Protein AF-U2TAH2-F1 (afdb_monomer_lite)

Secondary structure (DSSP, 8-state):
--THHHHTT-HHHHHHHHHHHHGGGGGS-HHHHHTHHHHHHHHHHHHHHHHH---HHHHHHHHHHHHHHHHHHTTTSSS---HHHHHHHHHHHHHHHHHHHHHHHHTT-

Sequence (109 aa):
MFDWFSYLKLDFIIDSLRNNFYRYRIYIPKSILFSLPDALWVYSFTMFLSIYFKNRILLSIIFIGSIITEILQLCFVIGTFDIYDVVYMFALYLVAMYFIKKFEEEKKL

Structure (mmCIF, N/CA/C/O backbone):
data_AF-U2TAH2-F1
#
_entry.id   AF-U2TAH2-F1
#
loop_
_atom_site.group_PDB
_atom_site.id
_atom_site.type_symbol
_atom_site.label_atom_id
_atom_site.label_alt_id
_atom_site.label_comp_id
_atom_site.label_asym_id
_atom_site.label_entity_id
_atom_site.label_seq_id
_atom_site.pdbx_PDB_ins_code
_atom_site.Cartn_x
_atom_site.Cartn_y
_atom_site.Cartn_z
_atom_site.occupancy
_atom_site.B_iso_or_equiv
_atom_site.auth_seq_id
_atom_site.auth_comp_id
_atom_site.auth_asym_id
_atom_site.auth_atom_id
_atom_site.pdbx_PDB_model_num
ATOM 1 N N . MET A 1 1 ? 19.661 -0.421 -5.696 1.00 67.12 1 MET A N 1
ATOM 2 C CA . MET A 1 1 ? 18.976 -0.820 -4.444 1.00 67.12 1 MET A CA 1
ATOM 3 C C . MET A 1 1 ? 19.453 0.123 -3.349 1.00 67.12 1 MET A C 1
ATOM 5 O O . MET A 1 1 ? 20.450 0.786 -3.587 1.00 67.12 1 MET A O 1
ATOM 9 N N . PHE A 1 2 ? 18.745 0.264 -2.227 1.00 77.81 2 PHE A N 1
ATOM 10 C CA . PHE A 1 2 ? 19.190 1.174 -1.165 1.00 77.81 2 PHE A CA 1
ATOM 11 C C . PHE A 1 2 ? 20.561 0.750 -0.607 1.00 77.81 2 PHE A C 1
ATOM 13 O O . PHE A 1 2 ? 20.777 -0.434 -0.358 1.00 77.81 2 PHE A O 1
ATOM 20 N N . ASP A 1 3 ? 21.460 1.704 -0.361 1.00 84.12 3 ASP A N 1
ATOM 21 C CA . ASP A 1 3 ? 22.852 1.408 0.020 1.00 84.12 3 ASP A CA 1
ATOM 22 C C . ASP A 1 3 ? 22.977 0.673 1.365 1.00 84.12 3 ASP A C 1
ATOM 24 O O . ASP A 1 3 ? 23.923 -0.085 1.592 1.00 84.12 3 ASP A O 1
ATOM 28 N N . TRP A 1 4 ? 21.981 0.824 2.245 1.00 87.44 4 TRP A N 1
ATOM 29 C CA . TRP A 1 4 ? 21.946 0.145 3.541 1.00 87.44 4 TRP A CA 1
ATOM 30 C C . TRP A 1 4 ? 21.848 -1.385 3.430 1.00 87.44 4 TRP A C 1
ATOM 32 O O . TRP A 1 4 ? 22.256 -2.083 4.359 1.00 87.44 4 TRP A O 1
ATOM 42 N N . PHE A 1 5 ? 21.369 -1.932 2.306 1.00 86.56 5 PHE A N 1
ATOM 43 C CA . PHE A 1 5 ? 21.362 -3.383 2.083 1.00 86.56 5 PHE A CA 1
ATOM 44 C C . PHE A 1 5 ? 22.779 -3.958 2.030 1.00 86.56 5 PHE A C 1
ATOM 46 O O . PHE A 1 5 ? 23.050 -4.988 2.656 1.00 86.56 5 PHE A O 1
ATOM 53 N N . SER A 1 6 ? 23.688 -3.238 1.368 1.00 82.69 6 SER A N 1
ATOM 54 C CA . SER A 1 6 ? 25.096 -3.621 1.274 1.00 82.69 6 SER A CA 1
ATOM 55 C C . SER A 1 6 ? 25.818 -3.494 2.606 1.00 82.69 6 SER A C 1
ATOM 57 O O . SER A 1 6 ? 26.597 -4.372 2.982 1.00 82.69 6 SER A O 1
ATOM 59 N N . TYR A 1 7 ? 25.469 -2.467 3.385 1.00 89.25 7 TYR A N 1
ATOM 60 C CA . TYR A 1 7 ? 25.969 -2.289 4.743 1.00 89.25 7 TYR A CA 1
ATOM 61 C C . TYR A 1 7 ? 25.604 -3.477 5.650 1.00 89.25 7 TYR A C 1
ATOM 63 O O . TYR A 1 7 ? 26.445 -3.961 6.407 1.00 89.25 7 TYR A O 1
ATOM 71 N N . LEU A 1 8 ? 24.381 -4.005 5.528 1.00 90.19 8 LEU A N 1
ATOM 72 C CA . LEU A 1 8 ? 23.917 -5.177 6.280 1.00 90.19 8 LEU A CA 1
ATOM 73 C C . LEU A 1 8 ? 24.303 -6.524 5.642 1.00 90.19 8 LEU A C 1
ATOM 75 O O . LEU A 1 8 ? 23.924 -7.571 6.167 1.00 90.19 8 LEU A O 1
ATOM 79 N N . LYS A 1 9 ? 25.049 -6.522 4.526 1.00 86.88 9 LYS A N 1
ATOM 80 C CA . LYS A 1 9 ? 25.407 -7.719 3.739 1.00 86.88 9 LYS A CA 1
ATOM 81 C C . LYS A 1 9 ? 24.196 -8.566 3.322 1.00 86.88 9 LYS A C 1
ATOM 83 O O . LYS A 1 9 ? 24.302 -9.783 3.170 1.00 86.88 9 LYS A O 1
ATOM 88 N N . LEU A 1 10 ? 23.041 -7.930 3.124 1.00 90.75 10 LEU A N 1
ATOM 89 C CA . LEU A 1 10 ? 21.808 -8.609 2.717 1.00 90.75 10 LEU A CA 1
ATOM 90 C C . LEU A 1 10 ? 21.747 -8.871 1.210 1.00 90.75 10 LEU A C 1
ATOM 92 O O . LEU A 1 10 ? 20.938 -9.693 0.781 1.00 90.75 10 LEU A O 1
ATOM 96 N N . ASP A 1 11 ? 22.618 -8.233 0.426 1.00 87.56 11 ASP A N 1
ATOM 97 C CA . ASP A 1 11 ? 22.639 -8.339 -1.036 1.00 87.56 11 ASP A CA 1
ATOM 98 C C . ASP A 1 11 ? 22.677 -9.796 -1.511 1.00 87.56 11 ASP A C 1
ATOM 100 O O . ASP A 1 11 ? 21.884 -10.183 -2.361 1.00 87.56 11 ASP A O 1
ATOM 104 N N . PHE A 1 12 ? 23.501 -10.649 -0.886 1.00 87.88 12 PHE A N 1
ATOM 105 C CA . PHE A 1 12 ? 23.583 -12.066 -1.258 1.00 87.88 12 PHE A CA 1
ATOM 106 C C . PHE A 1 12 ? 22.252 -12.809 -1.07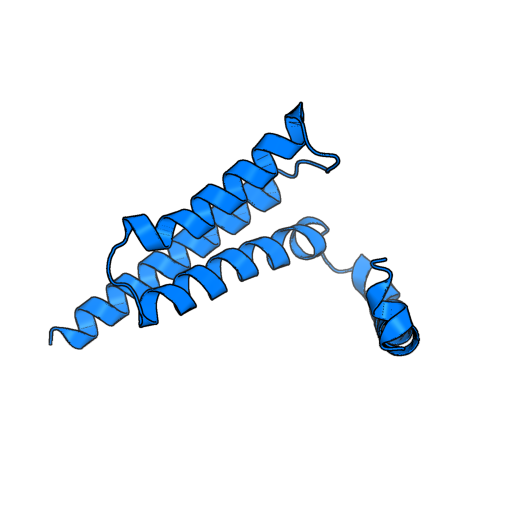5 1.00 87.88 12 PHE A C 1
ATOM 108 O O . PHE A 1 12 ? 21.862 -13.619 -1.916 1.00 87.88 12 PHE A O 1
ATOM 115 N N . ILE A 1 13 ? 21.538 -12.541 0.022 1.00 89.94 13 ILE A N 1
ATOM 116 C CA . ILE A 1 13 ? 20.247 -13.180 0.306 1.00 89.94 13 ILE A CA 1
ATOM 117 C C . ILE A 1 13 ? 19.201 -12.680 -0.690 1.00 89.94 13 ILE A C 1
ATOM 119 O O . ILE A 1 13 ? 18.446 -13.476 -1.248 1.00 89.94 13 ILE A O 1
ATOM 123 N N . ILE A 1 14 ? 19.180 -11.371 -0.936 1.00 88.81 14 ILE A N 1
ATOM 124 C CA . ILE A 1 14 ? 18.264 -10.726 -1.876 1.00 88.81 14 ILE A CA 1
ATOM 125 C C . ILE A 1 14 ? 18.483 -11.266 -3.292 1.00 88.81 14 ILE A C 1
ATOM 127 O O . ILE A 1 14 ? 17.516 -11.662 -3.944 1.00 88.81 14 ILE A O 1
ATOM 131 N N . ASP A 1 15 ? 19.730 -11.331 -3.751 1.00 89.44 15 ASP A N 1
ATOM 132 C CA . ASP A 1 15 ? 20.082 -11.835 -5.077 1.00 89.44 15 ASP A CA 1
ATOM 133 C C . ASP A 1 15 ? 19.786 -13.328 -5.203 1.00 89.44 15 ASP A C 1
ATOM 135 O O . ASP A 1 15 ? 19.239 -13.764 -6.216 1.00 89.44 15 ASP A O 1
ATOM 139 N N . SER A 1 16 ? 20.061 -14.116 -4.160 1.00 91.38 16 SER A N 1
ATOM 140 C CA . SER A 1 16 ? 19.703 -15.535 -4.124 1.00 91.38 16 SER A CA 1
ATOM 141 C C . SER A 1 16 ? 18.192 -15.728 -4.253 1.00 91.38 16 SER A C 1
ATOM 143 O O . SER A 1 16 ? 17.736 -16.461 -5.133 1.00 91.38 16 SER A O 1
ATOM 145 N N . LEU A 1 17 ? 17.388 -15.030 -3.446 1.00 90.50 17 LEU A N 1
ATOM 146 C CA . LEU A 1 17 ? 15.928 -15.088 -3.539 1.00 90.50 17 LEU A CA 1
ATOM 147 C C . LEU A 1 17 ? 15.454 -14.638 -4.922 1.00 90.50 17 LEU A C 1
ATOM 149 O O . LEU A 1 17 ? 14.707 -15.354 -5.587 1.00 90.50 17 LEU A O 1
ATOM 153 N N . ARG A 1 18 ? 15.934 -13.492 -5.409 1.00 88.19 18 ARG A N 1
ATOM 154 C CA . ARG A 1 18 ? 15.551 -12.959 -6.717 1.00 88.19 18 ARG A CA 1
ATOM 155 C C . ARG A 1 18 ? 15.859 -13.949 -7.837 1.00 88.19 18 ARG A C 1
ATOM 157 O O . ARG A 1 18 ? 14.988 -14.173 -8.668 1.00 88.19 18 ARG A O 1
ATOM 164 N N . ASN A 1 19 ? 17.035 -14.571 -7.841 1.00 90.94 19 ASN A N 1
ATOM 165 C CA . ASN A 1 19 ? 17.439 -15.524 -8.875 1.00 90.94 19 ASN A CA 1
ATOM 166 C C . ASN A 1 19 ? 16.635 -16.828 -8.819 1.00 90.94 19 ASN A C 1
ATOM 168 O O . ASN A 1 19 ? 16.213 -17.327 -9.864 1.00 90.94 19 ASN A O 1
ATOM 172 N N . ASN A 1 20 ? 16.360 -17.349 -7.619 1.00 92.06 20 ASN A N 1
ATOM 173 C CA . ASN A 1 20 ? 15.525 -18.540 -7.444 1.00 92.06 20 ASN A CA 1
ATOM 174 C C . ASN A 1 20 ? 14.078 -18.293 -7.892 1.00 92.06 20 ASN A C 1
ATOM 176 O O . ASN A 1 20 ? 13.470 -19.150 -8.536 1.00 92.06 20 ASN A O 1
ATOM 180 N N . PHE A 1 21 ? 13.534 -17.106 -7.605 1.00 87.94 21 PHE A N 1
ATOM 181 C CA . PHE A 1 21 ? 12.149 -16.771 -7.929 1.00 87.94 21 PHE A CA 1
ATOM 182 C C . PHE A 1 21 ? 11.952 -16.138 -9.316 1.00 87.94 21 PHE A C 1
ATOM 184 O O . PHE A 1 21 ? 10.821 -16.056 -9.799 1.00 87.94 21 PHE A O 1
ATOM 191 N N . TYR A 1 22 ? 13.031 -15.751 -10.007 1.00 86.19 22 TYR A N 1
ATOM 192 C CA . TYR A 1 22 ? 12.970 -15.037 -11.287 1.00 86.19 22 TYR A CA 1
ATOM 193 C C . TYR A 1 22 ? 12.145 -15.778 -12.345 1.00 86.19 22 TYR A C 1
ATOM 195 O O . TYR A 1 22 ? 11.323 -15.174 -13.031 1.00 86.19 22 TYR A O 1
ATOM 203 N N . ARG A 1 23 ? 12.317 -17.104 -12.444 1.00 87.06 23 ARG A N 1
ATOM 204 C CA . ARG A 1 23 ? 11.588 -17.939 -13.414 1.00 87.06 23 ARG A CA 1
ATOM 205 C C . ARG A 1 23 ? 10.084 -17.979 -13.148 1.00 87.06 23 ARG A C 1
ATOM 207 O O . ARG A 1 23 ? 9.307 -18.080 -14.091 1.00 87.06 23 ARG A O 1
ATOM 214 N N . TYR A 1 24 ? 9.669 -17.861 -11.887 1.00 86.00 24 TYR A N 1
ATOM 215 C CA . TYR A 1 24 ? 8.256 -17.913 -11.511 1.00 86.00 24 TYR A CA 1
ATOM 216 C C . TYR A 1 24 ? 7.514 -16.612 -11.809 1.00 86.00 24 TYR A C 1
ATOM 218 O O . TYR A 1 24 ? 6.299 -16.626 -11.986 1.00 86.00 24 TYR A O 1
ATOM 226 N N . ARG A 1 25 ? 8.241 -15.500 -11.955 1.00 85.25 25 ARG A N 1
ATOM 227 C CA . ARG A 1 25 ? 7.679 -14.190 -12.299 1.00 85.25 25 ARG A CA 1
ATOM 228 C C . ARG A 1 25 ? 6.860 -14.205 -13.592 1.00 85.25 25 ARG A C 1
ATOM 230 O O . ARG A 1 25 ? 5.930 -13.422 -13.722 1.00 85.25 25 ARG A O 1
ATOM 237 N N . ILE A 1 26 ? 7.199 -15.088 -14.532 1.00 87.62 26 ILE A N 1
ATOM 238 C CA . ILE A 1 26 ? 6.517 -15.209 -15.830 1.00 87.62 26 ILE A CA 1
ATOM 239 C C . ILE A 1 26 ? 5.070 -15.699 -15.658 1.00 87.62 26 ILE A C 1
ATOM 241 O O . ILE A 1 26 ? 4.202 -15.329 -16.441 1.00 87.62 26 ILE A O 1
ATOM 245 N N . TYR A 1 27 ? 4.800 -16.493 -14.620 1.00 91.06 27 TYR A N 1
ATOM 246 C CA . TYR A 1 27 ? 3.473 -17.055 -14.359 1.00 91.06 27 TYR A CA 1
ATOM 247 C C . TYR A 1 27 ? 2.584 -16.142 -13.508 1.00 91.06 27 TYR A C 1
ATOM 249 O O . TYR A 1 27 ? 1.392 -16.405 -13.377 1.00 91.06 27 TYR A O 1
ATOM 257 N N . ILE A 1 28 ? 3.146 -15.080 -12.922 1.00 89.06 28 ILE A N 1
ATOM 258 C CA . ILE A 1 28 ? 2.412 -14.159 -12.054 1.00 89.06 28 ILE A CA 1
ATOM 259 C C . ILE A 1 28 ? 2.011 -12.926 -12.876 1.00 89.06 28 ILE A C 1
ATOM 261 O O . ILE A 1 28 ? 2.880 -12.278 -13.466 1.00 89.06 28 ILE A O 1
ATOM 265 N N . PRO A 1 29 ? 0.717 -12.557 -12.906 1.00 91.06 29 PRO A N 1
ATOM 266 C CA . PRO A 1 29 ? 0.271 -11.317 -13.527 1.00 91.06 29 PRO A CA 1
ATOM 267 C C . PRO A 1 29 ? 1.042 -10.112 -12.987 1.00 91.06 29 PRO A C 1
ATOM 269 O O . PRO A 1 29 ? 1.248 -9.987 -11.779 1.00 91.06 29 PRO A O 1
ATOM 272 N N . LYS A 1 30 ? 1.433 -9.192 -13.876 1.00 88.69 30 LYS A N 1
ATOM 273 C CA . LYS A 1 30 ? 2.199 -7.994 -13.494 1.00 88.69 30 LYS A CA 1
ATOM 274 C C . LYS A 1 30 ? 1.493 -7.177 -12.407 1.00 88.69 30 LYS A C 1
ATOM 276 O O . LYS A 1 30 ? 2.158 -6.775 -11.463 1.00 88.69 30 LYS A O 1
ATOM 281 N N . SER A 1 31 ? 0.170 -7.030 -12.487 1.00 89.25 31 SER A N 1
ATOM 282 C CA . SER A 1 31 ? -0.620 -6.330 -11.465 1.00 89.25 31 SER A CA 1
ATOM 283 C C . SER A 1 31 ? -0.526 -6.996 -10.091 1.00 89.25 31 SER A C 1
ATOM 285 O O . SER A 1 31 ? -0.397 -6.328 -9.079 1.00 89.25 31 SER A O 1
ATOM 287 N N . ILE A 1 32 ? -0.522 -8.329 -10.012 1.00 90.56 32 ILE A N 1
ATOM 288 C CA . ILE A 1 32 ? -0.344 -9.024 -8.728 1.00 90.56 32 ILE A CA 1
ATOM 289 C C . ILE A 1 32 ? 1.080 -8.830 -8.209 1.00 90.56 32 ILE A C 1
ATOM 291 O O . ILE A 1 32 ? 1.283 -8.62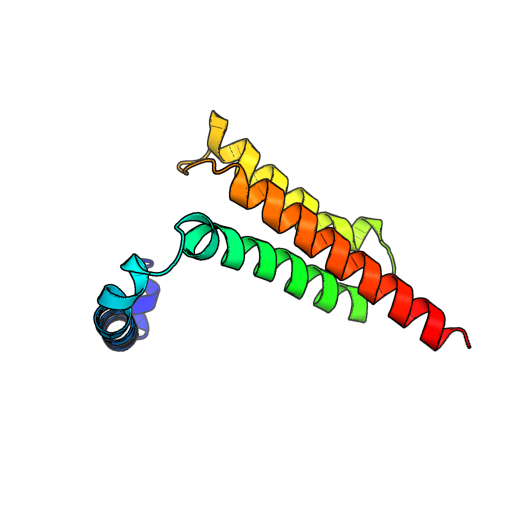4 -7.020 1.00 90.56 32 ILE A O 1
ATOM 295 N N . LEU A 1 33 ? 2.074 -8.898 -9.090 1.00 90.44 33 LEU A N 1
ATOM 296 C CA . LEU A 1 33 ? 3.467 -8.784 -8.681 1.00 90.44 33 LEU A CA 1
ATOM 297 C C . LEU A 1 33 ? 3.818 -7.385 -8.157 1.00 90.44 33 LEU A C 1
ATOM 299 O O . LEU A 1 33 ? 4.637 -7.273 -7.249 1.00 90.44 33 LEU A O 1
ATOM 303 N N . PHE A 1 34 ? 3.244 -6.347 -8.762 1.00 89.38 34 PHE A N 1
ATOM 304 C CA . PHE A 1 34 ? 3.623 -4.963 -8.504 1.00 89.38 34 PHE A CA 1
ATOM 305 C C . PHE A 1 34 ? 2.615 -4.203 -7.644 1.00 89.38 34 PHE A C 1
ATOM 307 O O . PHE A 1 34 ? 3.044 -3.510 -6.737 1.00 89.38 34 PHE A O 1
ATOM 314 N N . SER A 1 35 ? 1.313 -4.423 -7.834 1.00 92.19 35 SER A N 1
ATOM 315 C CA . SER A 1 35 ? 0.257 -3.647 -7.165 1.00 92.19 35 SER A CA 1
ATOM 316 C C . SER A 1 35 ? -0.266 -4.283 -5.880 1.00 92.19 35 SER A C 1
ATOM 318 O O . SER A 1 35 ? -0.728 -3.603 -4.963 1.00 92.19 35 SER A O 1
ATOM 320 N N . LEU A 1 36 ? -0.252 -5.619 -5.795 1.00 93.50 36 LEU A N 1
ATOM 321 C CA . LEU A 1 36 ? -0.768 -6.322 -4.614 1.00 93.50 36 LEU A CA 1
ATOM 322 C C . LEU A 1 36 ? 0.041 -6.027 -3.338 1.00 93.50 36 LEU A C 1
ATOM 324 O O . LEU A 1 36 ? -0.592 -5.858 -2.293 1.00 93.50 36 LEU A O 1
ATOM 328 N N . PRO A 1 37 ? 1.391 -5.971 -3.364 1.00 92.81 37 PRO A N 1
ATOM 329 C CA . PRO A 1 37 ? 2.174 -5.663 -2.170 1.00 92.81 37 PRO A CA 1
ATOM 330 C C . PRO A 1 37 ? 1.785 -4.327 -1.526 1.00 92.81 37 PRO A C 1
ATOM 332 O O . PRO A 1 37 ? 1.610 -4.275 -0.308 1.00 92.81 37 PRO A O 1
ATOM 335 N N . ASP A 1 38 ? 1.561 -3.287 -2.329 1.00 90.88 38 ASP A N 1
ATOM 336 C CA . ASP A 1 38 ? 1.194 -1.955 -1.837 1.00 90.88 38 ASP A CA 1
ATOM 337 C C . ASP A 1 38 ? -0.206 -1.953 -1.216 1.00 90.88 38 ASP A C 1
ATOM 339 O O . ASP A 1 38 ? -0.434 -1.424 -0.125 1.00 90.88 38 ASP A O 1
ATOM 343 N N . ALA A 1 39 ? -1.146 -2.660 -1.838 1.00 95.06 39 ALA A N 1
ATOM 344 C CA . ALA A 1 39 ? -2.482 -2.837 -1.289 1.00 95.06 39 ALA A CA 1
ATOM 345 C C . ALA A 1 39 ? -2.496 -3.633 0.031 1.00 95.06 39 ALA A C 1
ATOM 347 O O . ALA A 1 39 ? -3.243 -3.300 0.958 1.00 95.06 39 ALA A O 1
ATOM 348 N N . LEU A 1 40 ? -1.653 -4.664 0.152 1.00 96.25 40 LEU A N 1
ATOM 349 C CA . LEU A 1 40 ? -1.464 -5.412 1.400 1.00 96.25 40 LEU A CA 1
ATOM 350 C C . LEU A 1 40 ? -0.840 -4.541 2.494 1.00 96.25 40 LEU A C 1
ATOM 352 O O . LEU A 1 40 ? -1.176 -4.690 3.674 1.00 96.25 40 LEU A O 1
ATOM 356 N N . TRP A 1 41 ? 0.037 -3.613 2.117 1.00 95.00 41 TRP A N 1
ATOM 357 C CA . TRP A 1 41 ? 0.608 -2.641 3.039 1.00 95.00 41 TRP A CA 1
ATOM 358 C C . TRP A 1 41 ? -0.480 -1.732 3.621 1.00 95.00 41 TRP A C 1
ATOM 360 O O . TRP A 1 41 ? -0.611 -1.653 4.842 1.00 95.00 41 TRP A O 1
ATOM 370 N N . VAL A 1 42 ? -1.349 -1.159 2.778 1.00 96.00 42 VAL A N 1
ATOM 371 C CA . VAL A 1 42 ? -2.498 -0.354 3.236 1.00 96.00 42 VAL A CA 1
ATOM 372 C C . VAL A 1 42 ? -3.391 -1.157 4.181 1.00 96.00 42 VAL A C 1
ATOM 374 O O . VAL A 1 42 ? -3.687 -0.701 5.284 1.00 96.00 42 VAL A O 1
ATOM 377 N N . TYR A 1 43 ? -3.770 -2.380 3.797 1.00 97.00 43 TYR A N 1
ATOM 378 C CA . TYR A 1 43 ? -4.591 -3.257 4.636 1.00 97.00 43 TYR A CA 1
ATOM 379 C C . TYR A 1 43 ? -3.969 -3.509 6.011 1.00 97.00 43 TYR A C 1
ATOM 381 O O . TYR A 1 43 ? -4.615 -3.300 7.041 1.00 97.00 43 TYR A O 1
ATOM 389 N N . SER A 1 44 ? -2.715 -3.964 6.031 1.00 96.12 44 SER A N 1
ATOM 390 C CA . SER A 1 44 ? -2.034 -4.365 7.263 1.00 96.12 44 SER A CA 1
ATOM 391 C C . SER A 1 44 ? -1.854 -3.189 8.220 1.00 96.12 44 SER A C 1
ATOM 393 O O . SER A 1 44 ? -2.133 -3.334 9.410 1.00 96.12 44 SER A O 1
ATOM 395 N N . PHE A 1 45 ? -1.490 -2.008 7.713 1.00 95.44 45 PHE A N 1
ATOM 396 C CA . PHE A 1 45 ? -1.353 -0.804 8.530 1.00 95.44 45 PHE A CA 1
ATOM 397 C C . PHE A 1 45 ? -2.693 -0.271 9.034 1.00 95.44 45 PHE A C 1
ATOM 399 O O . PHE A 1 45 ? -2.791 0.089 10.209 1.00 95.44 45 PHE A O 1
ATOM 406 N N . THR A 1 46 ? -3.739 -0.255 8.203 1.00 95.19 46 THR A N 1
ATOM 407 C CA . THR A 1 46 ? -5.084 0.142 8.644 1.00 95.19 46 THR A CA 1
ATOM 408 C C . THR A 1 46 ? -5.593 -0.787 9.750 1.00 95.19 46 THR A C 1
ATOM 410 O O . THR A 1 46 ? -6.073 -0.306 10.779 1.00 95.19 46 THR A O 1
ATOM 413 N N . MET A 1 47 ? -5.429 -2.105 9.596 1.00 95.06 47 MET A N 1
ATOM 414 C CA . MET A 1 47 ? -5.786 -3.081 10.632 1.00 95.06 47 MET A CA 1
ATOM 415 C C . MET A 1 47 ? -4.951 -2.901 11.901 1.00 95.06 47 MET A C 1
ATOM 417 O O . MET A 1 47 ? -5.507 -2.873 12.997 1.00 95.06 47 MET A O 1
ATOM 421 N N . PHE A 1 48 ? -3.636 -2.728 11.779 1.00 94.75 48 PHE A N 1
ATOM 422 C CA . PHE A 1 48 ? -2.752 -2.505 12.921 1.00 94.75 48 PHE A CA 1
ATOM 423 C C . PHE A 1 48 ? -3.133 -1.244 13.708 1.00 94.75 48 PHE A C 1
ATOM 425 O O . PHE A 1 48 ? -3.280 -1.295 14.928 1.00 94.75 48 PHE A O 1
ATOM 432 N N . LEU A 1 49 ? -3.373 -0.120 13.027 1.00 93.75 49 LEU A N 1
ATOM 433 C CA . LEU A 1 49 ? -3.790 1.123 13.679 1.00 93.75 49 LEU A CA 1
ATOM 434 C C . LEU A 1 49 ? -5.152 0.997 14.361 1.00 93.75 49 LEU A C 1
ATOM 436 O O . LEU A 1 49 ? -5.362 1.628 15.396 1.00 93.75 49 LEU A O 1
ATOM 440 N N . SER A 1 50 ? -6.054 0.164 13.835 1.00 93.50 50 SER A N 1
ATOM 441 C CA . SER A 1 50 ? -7.378 -0.054 14.432 1.00 93.50 50 SER A CA 1
ATOM 442 C C . SER A 1 50 ? -7.330 -0.682 15.830 1.00 93.50 50 SER A C 1
ATOM 444 O O . SER A 1 50 ? -8.260 -0.513 16.617 1.00 93.50 50 SER A O 1
ATOM 446 N N . ILE A 1 51 ? -6.223 -1.353 16.176 1.00 91.44 51 ILE A N 1
ATOM 447 C CA . ILE A 1 51 ? -5.976 -1.881 17.526 1.00 91.44 51 ILE A CA 1
ATOM 448 C C . ILE A 1 51 ? -5.882 -0.728 18.537 1.00 91.44 51 ILE A C 1
ATOM 450 O O . ILE A 1 51 ? -6.388 -0.843 19.654 1.00 91.44 51 ILE A O 1
ATOM 454 N N . TYR A 1 52 ? -5.260 0.386 18.143 1.00 91.25 52 TYR 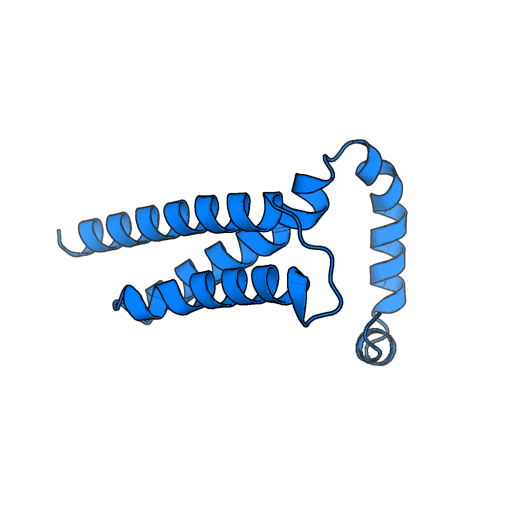A N 1
ATOM 455 C CA . TYR A 1 52 ? -4.970 1.521 19.022 1.00 91.25 52 TYR A CA 1
ATOM 456 C C . TYR A 1 52 ? -5.999 2.646 18.901 1.00 91.25 52 TYR A C 1
ATOM 458 O O . TYR A 1 52 ? -6.329 3.298 19.892 1.00 91.25 52 TYR A O 1
ATOM 466 N N . PHE A 1 53 ? -6.529 2.876 17.700 1.00 90.62 53 PHE A N 1
ATOM 467 C CA . PHE A 1 53 ? -7.396 4.008 17.399 1.00 90.62 53 PHE A CA 1
ATOM 468 C C . PHE A 1 53 ? -8.752 3.551 16.869 1.00 90.62 53 PHE A C 1
ATOM 470 O O . PHE A 1 53 ? -8.844 2.830 15.883 1.00 90.62 53 PHE A O 1
ATOM 477 N N . LYS A 1 54 ? -9.826 4.066 17.475 1.00 86.06 54 LYS A N 1
ATOM 478 C CA . LYS A 1 54 ? -11.209 3.848 17.009 1.00 86.06 54 LYS A CA 1
ATOM 479 C C . LYS A 1 54 ? -11.696 4.908 16.016 1.00 86.06 54 LYS A C 1
ATOM 481 O O . LYS A 1 54 ? -12.775 4.790 15.444 1.00 86.06 54 LYS A O 1
ATOM 486 N N . ASN A 1 55 ? -10.933 5.987 15.831 1.00 91.06 55 ASN A N 1
ATOM 487 C CA . ASN A 1 55 ? -11.337 7.064 14.937 1.00 91.06 55 ASN A CA 1
ATOM 488 C C . ASN A 1 55 ? -11.127 6.649 13.476 1.00 91.06 55 ASN A C 1
ATOM 490 O O . ASN A 1 55 ? -9.995 6.610 12.997 1.00 91.06 55 ASN A O 1
ATOM 494 N N . ARG A 1 56 ? -12.227 6.414 12.755 1.00 88.25 56 ARG A N 1
ATOM 495 C CA . ARG A 1 56 ? -12.204 6.018 11.339 1.00 88.25 56 ARG A CA 1
ATOM 496 C C . ARG A 1 56 ? -11.468 7.012 10.450 1.00 88.25 56 ARG A C 1
ATOM 498 O O . ARG A 1 56 ? -10.780 6.579 9.540 1.00 88.25 56 ARG A O 1
ATOM 505 N N . ILE A 1 57 ? -11.556 8.311 10.740 1.00 90.25 57 ILE A N 1
ATOM 506 C CA . ILE A 1 57 ? -10.854 9.343 9.964 1.00 90.25 57 ILE A CA 1
ATOM 507 C C . ILE A 1 57 ? -9.343 9.122 10.052 1.00 90.25 57 ILE A C 1
ATOM 509 O O . ILE A 1 57 ? -8.659 9.173 9.037 1.00 90.25 57 ILE A O 1
ATOM 513 N N . LEU A 1 58 ? -8.838 8.815 11.251 1.00 91.00 58 LEU A N 1
ATOM 514 C CA . LEU A 1 58 ? -7.418 8.558 11.471 1.00 91.00 58 LEU A CA 1
ATOM 515 C C . LEU A 1 58 ? -6.960 7.282 10.750 1.00 91.00 58 LEU A C 1
ATOM 517 O O . LEU A 1 58 ? -5.892 7.266 10.149 1.00 91.00 58 LEU A O 1
ATOM 521 N N . LEU A 1 59 ? -7.789 6.235 10.753 1.00 91.62 59 LEU A N 1
ATOM 522 C CA . LEU A 1 59 ? -7.503 4.987 10.036 1.00 91.62 59 LEU A CA 1
ATOM 523 C C . LEU A 1 59 ? -7.455 5.191 8.516 1.00 91.62 59 LEU A C 1
ATOM 525 O O . LEU A 1 59 ? -6.630 4.582 7.834 1.00 91.62 59 LEU A O 1
ATOM 529 N N . SER A 1 60 ? -8.296 6.085 7.990 1.00 93.06 60 SER A N 1
ATOM 530 C CA . SER A 1 60 ? -8.316 6.445 6.572 1.00 93.06 60 SER A CA 1
ATOM 531 C C . SER A 1 60 ? -7.091 7.237 6.119 1.00 93.06 60 SER A C 1
ATOM 533 O O . SER A 1 60 ? -6.844 7.283 4.919 1.00 93.06 60 SER A O 1
ATOM 535 N N . ILE A 1 61 ? -6.309 7.840 7.025 1.00 94.00 61 ILE A N 1
ATOM 536 C CA . ILE A 1 61 ? -5.123 8.632 6.648 1.00 94.00 61 ILE A CA 1
ATOM 537 C C . ILE A 1 61 ? -4.104 7.776 5.899 1.00 94.00 61 ILE A C 1
ATOM 539 O O . ILE A 1 61 ? -3.522 8.263 4.937 1.00 94.00 61 ILE A O 1
ATOM 543 N N . ILE A 1 62 ? -3.916 6.512 6.295 1.00 92.62 62 ILE A N 1
ATOM 544 C CA . ILE A 1 62 ? -2.989 5.605 5.602 1.00 92.62 62 ILE A CA 1
ATOM 545 C C . ILE A 1 62 ? -3.424 5.408 4.153 1.00 92.62 62 ILE A C 1
ATOM 547 O O . ILE A 1 62 ? -2.642 5.646 3.241 1.00 92.62 62 ILE A O 1
ATOM 551 N N . PHE A 1 63 ? -4.693 5.055 3.945 1.00 94.12 63 PHE A N 1
ATOM 552 C CA . PHE A 1 63 ? -5.247 4.878 2.608 1.00 94.12 63 PHE A CA 1
ATOM 553 C C . PHE A 1 63 ? -5.158 6.164 1.774 1.00 94.12 63 PHE A C 1
ATOM 555 O O . PHE A 1 63 ? -4.685 6.134 0.642 1.00 94.12 63 PHE A O 1
ATOM 562 N N . ILE A 1 64 ? -5.560 7.306 2.339 1.00 94.12 64 ILE A N 1
ATOM 563 C CA . ILE A 1 64 ? -5.509 8.602 1.649 1.00 94.12 64 ILE A CA 1
ATOM 564 C C . ILE A 1 64 ? -4.064 8.958 1.283 1.00 94.12 64 ILE A C 1
ATOM 566 O O . ILE A 1 64 ? -3.811 9.380 0.159 1.00 94.12 64 ILE A O 1
ATOM 570 N N . GLY A 1 65 ? -3.119 8.758 2.204 1.00 93.44 65 GLY A N 1
ATOM 571 C CA . GLY A 1 65 ? -1.697 8.989 1.972 1.00 93.44 65 GLY A CA 1
ATOM 572 C C . GLY A 1 65 ? -1.167 8.156 0.808 1.00 93.44 65 GLY A C 1
ATOM 573 O O . GLY A 1 65 ? -0.537 8.712 -0.086 1.00 93.44 65 GLY A O 1
ATOM 574 N N . SER A 1 66 ? -1.491 6.862 0.770 1.00 92.25 66 SER A N 1
ATOM 575 C CA . SER A 1 66 ? -1.075 5.962 -0.312 1.00 92.25 66 SER A CA 1
ATOM 576 C C . SER A 1 66 ? -1.702 6.314 -1.669 1.00 92.25 66 SER A C 1
ATOM 578 O O . SER A 1 66 ? -1.040 6.250 -2.700 1.00 92.25 66 SER A O 1
ATOM 580 N N . ILE A 1 67 ? -2.959 6.767 -1.701 1.00 92.81 67 ILE A N 1
ATOM 581 C CA . ILE A 1 67 ? -3.573 7.261 -2.945 1.00 92.81 67 ILE A CA 1
ATOM 582 C C . ILE A 1 67 ? -2.910 8.557 -3.420 1.00 92.81 67 ILE A C 1
ATOM 584 O O . ILE A 1 67 ? -2.666 8.728 -4.614 1.00 92.81 67 ILE A O 1
ATOM 588 N N . ILE A 1 68 ? -2.591 9.471 -2.501 1.00 93.00 68 ILE A N 1
ATOM 589 C CA . ILE A 1 68 ? -1.894 10.715 -2.842 1.00 93.00 68 ILE A CA 1
ATOM 590 C C . ILE A 1 68 ? -0.516 10.411 -3.429 1.00 93.00 68 ILE A C 1
ATOM 592 O O . ILE A 1 68 ? -0.140 11.056 -4.407 1.00 93.00 68 ILE A O 1
ATOM 596 N N . THR A 1 69 ? 0.226 9.440 -2.884 1.00 90.56 69 THR A N 1
ATOM 597 C CA . THR A 1 69 ? 1.537 9.077 -3.439 1.00 90.56 69 THR A CA 1
ATOM 598 C C . THR A 1 69 ? 1.424 8.581 -4.872 1.00 90.56 69 THR A C 1
ATOM 600 O O . THR A 1 69 ? 2.223 9.024 -5.689 1.00 90.56 69 THR A O 1
ATOM 603 N N . GLU A 1 70 ? 0.408 7.783 -5.210 1.00 90.94 70 GLU A N 1
ATOM 604 C CA . GLU A 1 70 ? 0.178 7.340 -6.594 1.00 90.94 70 GLU A CA 1
ATOM 605 C C . GLU A 1 70 ? -0.211 8.484 -7.530 1.00 90.94 70 GLU A C 1
ATOM 607 O O . GLU A 1 70 ? 0.342 8.628 -8.619 1.00 90.94 70 GLU A O 1
ATOM 612 N N . ILE A 1 71 ? -1.108 9.369 -7.095 1.00 89.12 71 ILE A N 1
ATOM 613 C CA . ILE A 1 71 ? -1.501 10.536 -7.898 1.00 89.12 71 ILE A CA 1
ATOM 614 C C . ILE A 1 71 ? -0.298 11.460 -8.137 1.00 89.12 71 ILE A C 1
ATOM 616 O O . ILE A 1 71 ? -0.140 12.009 -9.226 1.00 89.12 71 ILE A O 1
ATOM 620 N N . LEU A 1 72 ? 0.582 11.622 -7.147 1.00 90.19 72 LEU A N 1
ATOM 621 C CA . LEU A 1 72 ? 1.787 12.437 -7.284 1.00 90.19 72 LEU A CA 1
ATOM 622 C C . LEU A 1 72 ? 2.790 11.865 -8.294 1.00 90.19 72 LEU A C 1
ATOM 624 O O . LEU A 1 72 ? 3.549 12.649 -8.869 1.00 90.19 72 LEU A O 1
ATOM 628 N N . GLN A 1 73 ? 2.777 10.558 -8.574 1.00 89.31 73 GLN A N 1
ATOM 629 C CA . GLN A 1 73 ? 3.616 9.970 -9.627 1.00 89.31 73 GLN A CA 1
ATOM 630 C C . GLN A 1 73 ? 3.231 10.455 -11.035 1.00 89.31 73 GLN A C 1
ATOM 63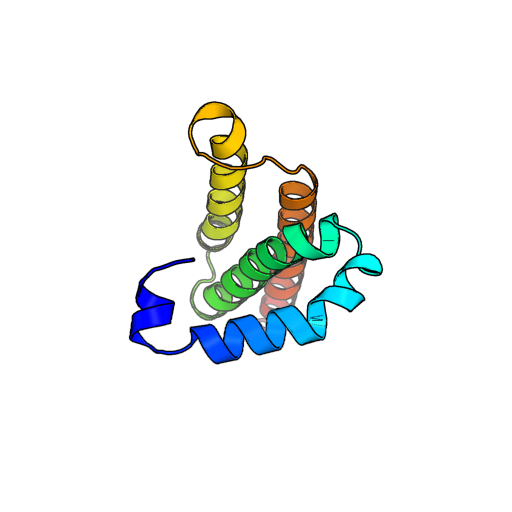2 O O . GLN A 1 73 ? 4.060 10.410 -11.938 1.00 89.31 73 GLN A O 1
ATOM 637 N N . LEU A 1 74 ? 2.011 10.974 -11.235 1.00 86.06 74 LEU A N 1
ATOM 638 C CA . LEU A 1 74 ? 1.592 11.543 -12.523 1.00 86.06 74 LEU A CA 1
ATOM 639 C C . LEU A 1 74 ? 2.265 12.885 -12.836 1.00 86.06 74 LEU A C 1
ATOM 641 O O . LEU A 1 74 ? 2.444 13.216 -14.006 1.00 86.06 74 LEU A O 1
ATOM 645 N N . CYS A 1 75 ? 2.610 13.670 -11.809 1.00 81.75 75 CYS A N 1
ATOM 646 C CA . CYS A 1 75 ? 3.001 15.072 -11.992 1.00 81.75 75 CYS A CA 1
ATOM 647 C C . CYS A 1 75 ? 4.3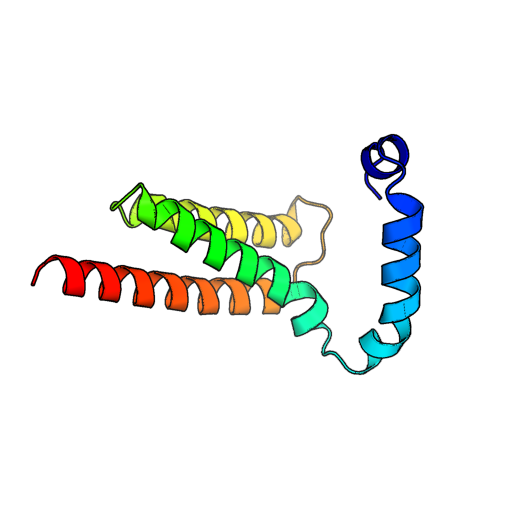50 15.449 -11.366 1.00 81.75 75 CYS A C 1
ATOM 649 O O . CYS A 1 75 ? 4.988 16.378 -11.853 1.00 81.75 75 CYS A O 1
ATOM 651 N N . PHE A 1 76 ? 4.763 14.808 -10.269 1.00 77.00 76 PHE A N 1
ATOM 652 C CA . PHE A 1 76 ? 5.810 15.345 -9.384 1.00 77.00 76 PHE A CA 1
ATOM 653 C C . PHE A 1 76 ? 6.861 14.330 -8.930 1.00 77.00 76 PHE A C 1
ATOM 655 O O . PHE A 1 76 ? 7.986 14.724 -8.626 1.00 77.00 76 PHE A O 1
ATOM 662 N N . VAL A 1 77 ? 6.516 13.045 -8.851 1.00 81.69 77 VAL A N 1
ATOM 663 C CA . VAL A 1 77 ? 7.402 12.002 -8.318 1.00 81.69 77 VAL A CA 1
ATOM 664 C C . VAL A 1 77 ? 7.834 11.067 -9.440 1.00 81.69 77 VAL A C 1
ATOM 666 O O . VAL A 1 77 ? 7.024 10.660 -10.265 1.00 81.69 77 VAL A O 1
ATOM 669 N N . ILE A 1 78 ? 9.119 10.706 -9.459 1.00 75.62 78 ILE A N 1
ATOM 670 C CA . ILE A 1 78 ? 9.652 9.693 -10.375 1.00 75.62 78 ILE A CA 1
ATOM 671 C C . ILE A 1 78 ? 9.060 8.339 -9.966 1.00 75.62 78 ILE A C 1
ATOM 673 O O . ILE A 1 78 ? 9.475 7.747 -8.971 1.00 75.62 78 ILE A O 1
ATOM 677 N N . GLY A 1 79 ? 8.070 7.883 -10.727 1.00 77.81 79 GLY A N 1
ATOM 678 C CA . GLY A 1 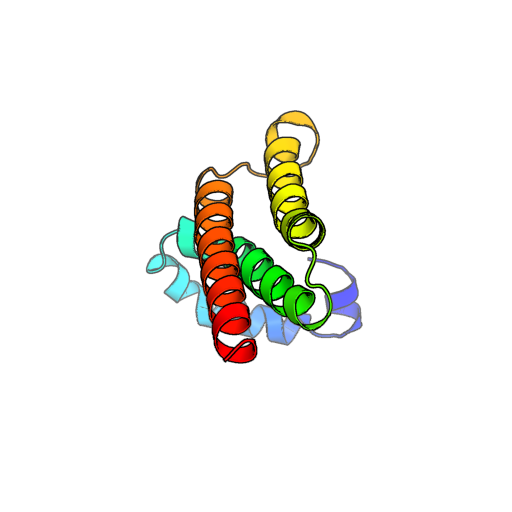79 ? 7.312 6.656 -10.500 1.00 77.81 79 GLY A CA 1
ATOM 679 C C . GLY A 1 79 ? 6.583 6.223 -11.771 1.00 77.81 79 GLY A C 1
ATOM 680 O O . GLY A 1 79 ? 6.702 6.865 -12.815 1.00 77.81 79 GLY A O 1
ATOM 681 N N . THR A 1 80 ? 5.873 5.100 -11.713 1.00 83.12 80 THR A N 1
ATOM 682 C CA . THR A 1 80 ? 5.014 4.631 -12.806 1.00 83.12 80 THR A CA 1
ATOM 683 C C . THR A 1 80 ? 3.619 4.478 -12.246 1.00 83.12 80 THR A C 1
ATOM 685 O O . THR A 1 80 ? 3.347 3.488 -11.582 1.00 83.12 80 THR A O 1
ATOM 688 N N . PHE A 1 81 ? 2.755 5.442 -12.553 1.00 87.31 81 PHE A N 1
ATOM 689 C CA . PHE A 1 81 ? 1.352 5.347 -12.182 1.00 87.31 81 PHE A CA 1
ATOM 690 C C . PHE A 1 81 ? 0.736 4.071 -12.771 1.00 87.31 81 PHE A C 1
ATOM 692 O O . PHE A 1 81 ? 0.679 3.920 -13.998 1.00 87.31 81 PHE A O 1
ATOM 699 N N . ASP A 1 82 ? 0.246 3.187 -11.902 1.00 86.81 82 ASP A N 1
ATOM 700 C CA . ASP A 1 82 ? -0.552 2.027 -12.277 1.00 86.81 82 ASP A CA 1
ATOM 701 C C . ASP A 1 82 ? -1.957 2.127 -11.662 1.00 86.81 82 ASP A C 1
ATOM 703 O O . ASP A 1 82 ? -2.162 2.268 -10.456 1.00 86.81 82 ASP A O 1
ATOM 707 N N . ILE A 1 83 ? -2.972 2.020 -12.518 1.00 89.94 83 ILE A N 1
ATOM 708 C CA . ILE A 1 83 ? -4.370 2.017 -12.088 1.00 89.94 83 ILE A CA 1
ATOM 709 C C . ILE A 1 83 ? -4.680 0.827 -11.170 1.00 89.94 83 ILE A C 1
ATOM 711 O O . ILE A 1 83 ? -5.556 0.927 -10.307 1.00 89.94 83 ILE A O 1
ATOM 715 N N . TYR A 1 84 ? -3.969 -0.294 -11.328 1.00 93.00 84 TYR A N 1
ATOM 716 C CA . TYR A 1 84 ? -4.146 -1.467 -10.477 1.00 93.00 84 TYR A CA 1
ATOM 717 C C . TYR A 1 84 ? -3.727 -1.199 -9.029 1.00 93.00 84 TYR A C 1
ATOM 719 O O . TYR A 1 84 ? -4.356 -1.761 -8.131 1.00 93.00 84 TYR A O 1
ATOM 727 N N . ASP A 1 85 ? -2.767 -0.302 -8.784 1.00 91.69 85 ASP A N 1
ATOM 728 C CA . ASP A 1 85 ? -2.340 0.085 -7.433 1.00 91.69 85 ASP A CA 1
ATOM 729 C C . ASP A 1 85 ? -3.507 0.750 -6.700 1.00 91.69 85 ASP A C 1
ATOM 731 O O . ASP A 1 85 ? -3.912 0.323 -5.617 1.00 91.69 85 ASP A O 1
ATOM 735 N N . VAL A 1 86 ? -4.151 1.721 -7.351 1.00 93.00 86 VAL A N 1
ATOM 736 C CA . VAL A 1 86 ? -5.336 2.415 -6.827 1.00 93.00 86 VAL A CA 1
ATOM 737 C C . VAL A 1 86 ? -6.490 1.443 -6.581 1.00 93.00 86 VAL A C 1
ATOM 739 O O . VAL A 1 86 ? -7.107 1.470 -5.512 1.00 93.00 86 VAL A O 1
ATOM 742 N N . VAL A 1 87 ? -6.782 0.565 -7.546 1.00 94.88 87 VAL A N 1
ATOM 743 C CA . VAL A 1 87 ? -7.895 -0.393 -7.445 1.00 94.88 87 VAL A CA 1
ATOM 744 C C . VAL A 1 87 ? -7.670 -1.382 -6.304 1.00 94.88 87 VAL A C 1
ATOM 746 O O . VAL A 1 87 ? -8.579 -1.601 -5.499 1.00 94.88 87 VAL A O 1
ATOM 749 N N . TYR A 1 88 ? -6.480 -1.974 -6.200 1.00 95.56 88 TYR A N 1
ATOM 750 C CA . TYR A 1 88 ? -6.183 -2.946 -5.152 1.00 95.56 88 TYR A CA 1
ATOM 751 C C . TYR A 1 88 ? -6.114 -2.294 -3.774 1.00 95.56 88 TYR A C 1
ATOM 753 O O . TYR A 1 88 ? -6.700 -2.836 -2.833 1.00 95.56 88 TYR A O 1
ATOM 761 N N . MET A 1 89 ? -5.477 -1.126 -3.643 1.00 95.25 89 MET A N 1
ATOM 762 C CA . MET A 1 89 ? -5.445 -0.387 -2.378 1.00 95.25 89 MET A CA 1
ATOM 763 C C . MET A 1 89 ? -6.854 -0.045 -1.902 1.00 95.25 89 MET A C 1
ATOM 765 O O . MET A 1 89 ? -7.168 -0.246 -0.730 1.00 95.25 89 MET A O 1
ATOM 769 N N . PHE A 1 90 ? -7.725 0.417 -2.804 1.00 96.31 90 PHE A N 1
ATOM 770 C CA . PHE A 1 90 ? -9.113 0.714 -2.465 1.00 96.31 90 PHE A CA 1
ATOM 771 C C . PHE A 1 90 ? -9.879 -0.542 -2.039 1.00 96.31 90 PHE A C 1
ATOM 773 O O . PHE A 1 90 ? -10.533 -0.540 -0.995 1.00 96.31 90 PHE A O 1
ATOM 780 N N . ALA A 1 91 ? -9.760 -1.636 -2.796 1.00 96.88 91 ALA A N 1
ATOM 781 C CA . ALA A 1 91 ? -10.431 -2.893 -2.480 1.00 96.88 91 ALA A CA 1
ATOM 782 C C . ALA A 1 91 ? -10.009 -3.437 -1.107 1.00 96.88 91 ALA A C 1
ATOM 784 O O . ALA A 1 91 ? -10.859 -3.756 -0.275 1.00 96.88 91 ALA A O 1
ATOM 785 N N . LEU A 1 92 ? -8.705 -3.506 -0.835 1.00 96.75 92 LEU A N 1
ATOM 786 C CA . LEU A 1 92 ? -8.200 -4.028 0.431 1.00 96.75 92 LEU A CA 1
ATOM 787 C C . LEU A 1 92 ? -8.440 -3.077 1.611 1.00 96.75 92 LEU A C 1
ATOM 789 O O . LEU A 1 92 ? -8.700 -3.547 2.719 1.00 96.75 92 LEU A O 1
ATOM 793 N N . TYR A 1 93 ? -8.465 -1.763 1.394 1.00 96.56 93 TYR A N 1
ATOM 794 C CA . TYR A 1 93 ? -8.916 -0.817 2.413 1.00 96.56 93 TYR A CA 1
ATOM 795 C C . TYR A 1 93 ? -10.380 -1.064 2.818 1.00 96.56 93 TYR A C 1
ATOM 797 O O . TYR A 1 93 ? -10.692 -1.106 4.011 1.00 96.56 93 TYR A O 1
ATOM 805 N N . LEU A 1 94 ? -11.281 -1.303 1.857 1.00 96.75 94 LEU A N 1
ATOM 806 C CA . LEU A 1 94 ? -12.674 -1.653 2.163 1.00 96.75 94 LEU A CA 1
ATOM 807 C C . LEU A 1 94 ? -12.770 -2.953 2.968 1.00 96.75 94 LEU A C 1
ATOM 809 O O . LEU A 1 94 ? -13.547 -3.024 3.922 1.00 96.75 94 LEU A O 1
ATOM 813 N N . VAL A 1 95 ? -11.954 -3.955 2.626 1.00 97.06 95 VAL A N 1
ATOM 814 C CA . VAL A 1 95 ? -11.863 -5.209 3.387 1.00 97.06 95 VAL A CA 1
ATOM 815 C C . VAL A 1 95 ? -11.404 -4.941 4.824 1.00 97.06 95 VAL A C 1
ATOM 817 O O . VAL A 1 95 ? -12.038 -5.436 5.756 1.00 97.06 95 VAL A O 1
ATOM 820 N N . ALA A 1 96 ? -10.375 -4.114 5.034 1.00 95.56 96 ALA A N 1
ATOM 821 C CA . ALA A 1 96 ? -9.932 -3.728 6.377 1.00 95.56 96 ALA A CA 1
ATOM 822 C C . ALA A 1 96 ? -11.067 -3.069 7.174 1.00 95.56 96 ALA A C 1
ATOM 824 O O . ALA A 1 96 ? -11.384 -3.494 8.283 1.00 95.56 96 ALA A O 1
ATOM 825 N N . MET A 1 97 ? -11.741 -2.076 6.590 1.00 94.69 97 MET A N 1
ATOM 826 C CA . MET A 1 97 ? -12.839 -1.366 7.252 1.00 94.69 97 MET A CA 1
ATOM 827 C C . MET A 1 97 ? -14.023 -2.280 7.582 1.00 94.69 97 MET A C 1
ATOM 829 O O . MET A 1 97 ? -14.651 -2.117 8.632 1.00 94.69 97 MET A O 1
ATOM 833 N N . TYR A 1 98 ? -14.315 -3.257 6.721 1.00 95.62 98 TYR A N 1
ATOM 834 C CA . TYR A 1 98 ? -15.322 -4.280 6.984 1.00 95.62 98 TYR A CA 1
ATOM 835 C C . TYR A 1 98 ? -14.963 -5.119 8.217 1.00 95.62 98 TYR A C 1
ATOM 837 O O . TYR A 1 98 ? -15.784 -5.247 9.129 1.00 95.62 98 TYR A O 1
ATOM 845 N N . PHE A 1 99 ? -13.734 -5.640 8.288 1.00 94.94 99 PHE A N 1
ATOM 846 C CA . PHE A 1 99 ? -13.286 -6.428 9.438 1.00 94.94 99 PHE A CA 1
ATOM 847 C C . PHE A 1 99 ? -13.260 -5.606 10.725 1.00 94.94 99 PHE A C 1
ATOM 849 O O . PHE A 1 99 ? -13.734 -6.083 11.753 1.00 94.94 99 PHE A O 1
ATOM 856 N N . ILE A 1 100 ? -12.787 -4.361 10.675 1.00 93.06 100 ILE A N 1
ATOM 857 C CA . ILE A 1 100 ? -12.772 -3.457 11.835 1.00 93.06 100 ILE A CA 1
ATOM 858 C C . ILE A 1 100 ? -14.185 -3.259 12.379 1.00 93.06 100 ILE A C 1
ATOM 860 O O . ILE A 1 100 ? -14.413 -3.426 13.575 1.00 93.06 100 ILE A O 1
ATOM 864 N N . LYS A 1 101 ? -15.152 -2.960 11.502 1.00 93.06 101 LYS A N 1
ATOM 865 C CA . LYS A 1 101 ? -16.555 -2.800 11.899 1.00 93.06 101 LYS A CA 1
ATOM 866 C C . LYS A 1 101 ? -17.094 -4.072 12.559 1.00 93.06 101 LYS A C 1
ATOM 868 O O . LYS A 1 101 ? -17.734 -3.982 13.602 1.00 93.06 101 LYS A O 1
ATOM 873 N N . LYS A 1 102 ? -16.803 -5.241 11.983 1.00 92.31 102 LYS A N 1
ATOM 874 C CA . LYS A 1 102 ? -17.224 -6.532 12.536 1.00 92.31 102 LYS A CA 1
ATOM 875 C C . LYS A 1 102 ? -16.646 -6.773 13.938 1.00 92.31 102 LYS A C 1
ATOM 877 O O . LYS A 1 102 ? -17.389 -7.117 14.851 1.00 92.31 102 LYS A O 1
ATOM 882 N N . PHE A 1 103 ? -15.352 -6.520 14.141 1.00 89.00 103 PHE A N 1
ATOM 883 C CA . PHE A 1 103 ? -14.713 -6.647 15.457 1.00 89.00 103 PHE A CA 1
ATOM 884 C C . PHE A 1 103 ? -15.256 -5.648 16.493 1.00 89.00 103 PHE A C 1
ATOM 886 O O . PHE A 1 103 ? -15.307 -5.957 17.684 1.00 89.00 103 PHE A O 1
ATOM 893 N N . GLU A 1 104 ? -15.657 -4.445 16.073 1.00 87.25 104 GLU A N 1
ATOM 894 C CA . GLU A 1 104 ? -16.313 -3.474 16.958 1.00 87.25 104 GLU A CA 1
ATOM 895 C C . GLU A 1 104 ? -17.710 -3.925 17.400 1.00 87.25 104 GLU A C 1
ATOM 897 O O . GLU A 1 104 ? -18.092 -3.659 18.540 1.00 87.25 104 GLU A O 1
ATOM 902 N N . GLU A 1 105 ? -18.472 -4.577 16.518 1.00 88.56 105 GLU A N 1
ATOM 903 C CA . GLU A 1 105 ? -19.800 -5.126 16.822 1.00 88.56 105 GLU A CA 1
ATOM 904 C C . GLU A 1 105 ? -19.703 -6.301 17.803 1.00 88.56 105 GLU A C 1
ATOM 906 O O . GLU A 1 105 ? -20.427 -6.319 18.796 1.00 88.56 105 GLU A O 1
ATOM 911 N N . GLU A 1 106 ? -18.751 -7.216 17.597 1.00 84.94 106 GLU A N 1
ATOM 912 C CA . GLU A 1 106 ? -18.507 -8.352 18.498 1.00 84.94 106 GLU A CA 1
ATOM 913 C C . GLU A 1 106 ? -18.095 -7.917 19.915 1.00 84.94 106 GLU A C 1
ATOM 915 O O . GLU A 1 106 ? -18.472 -8.568 20.879 1.00 84.94 106 GLU A O 1
ATOM 920 N N . LYS A 1 107 ? -17.363 -6.803 20.072 1.00 76.50 107 LYS A N 1
ATOM 921 C CA . LYS A 1 107 ? -16.965 -6.274 21.395 1.00 76.50 107 LYS A CA 1
ATOM 922 C C . LYS A 1 107 ? -18.065 -5.513 22.145 1.00 76.50 107 LYS A C 1
ATOM 924 O O . LYS A 1 107 ? -17.844 -5.139 23.296 1.00 76.50 107 LYS A O 1
ATOM 929 N N . LYS A 1 108 ? -19.170 -5.159 21.483 1.00 63.56 108 LYS A N 1
ATOM 930 C CA . LYS A 1 108 ? -20.296 -4.430 22.099 1.00 63.56 108 LYS A CA 1
ATOM 931 C C . LYS A 1 108 ? -21.399 -5.358 22.620 1.00 63.56 108 LYS A C 1
ATOM 933 O O . LYS A 1 108 ? -22.250 -4.875 23.365 1.00 63.56 108 LYS A O 1
ATOM 938 N N . LEU A 1 109 ? -21.388 -6.621 22.196 1.00 49.81 109 LEU A N 1
ATOM 939 C CA . LEU A 1 109 ? -22.159 -7.729 22.770 1.00 49.81 109 LEU A CA 1
ATOM 940 C C . LEU A 1 109 ? -21.477 -8.242 24.043 1.00 49.81 109 LEU A C 1
ATOM 942 O O . LEU A 1 109 ? -22.227 -8.649 24.956 1.00 49.81 109 LEU A O 1
#

Radius of gyration: 17.44 Å; chains: 1; bounding box: 48×34×39 Å

Foldseek 3Di:
DDVVCVVVVVVVVVVVVCVVCVVVVVVDPPLCVPQQVLLVVLLVQLLVVLVPDPDVVVSCVSLVVQVVVLVCCVPPDVDDRDPSNNVSNVVSNVVSVVVSVVVVVVVVD

pLDDT: mean 89.56, std 6.87, range [49.81, 97.06]